Protein AF-X1MYD4-F1 (afdb_monomer)

Organism: NCBI:txid412755

Structure (mmCIF, N/CA/C/O backbone):
data_AF-X1MYD4-F1
#
_entry.id   AF-X1MYD4-F1
#
loop_
_atom_site.group_PDB
_atom_site.id
_atom_site.type_symbol
_atom_site.label_atom_id
_atom_site.label_alt_id
_atom_site.label_comp_id
_atom_site.label_asym_id
_atom_site.label_entity_id
_atom_site.label_seq_id
_atom_site.pdbx_PDB_ins_code
_atom_site.Cartn_x
_atom_site.Cartn_y
_atom_site.Cartn_z
_atom_site.occupancy
_atom_site.B_iso_or_equiv
_atom_site.auth_seq_id
_atom_site.auth_comp_id
_atom_site.auth_asym_id
_atom_site.auth_atom_id
_atom_site.pdbx_PDB_model_num
ATOM 1 N N . PRO A 1 1 ? 17.672 18.942 -37.027 1.00 48.22 1 PRO A N 1
ATOM 2 C CA . PRO A 1 1 ? 16.630 18.041 -37.572 1.00 48.22 1 PRO A CA 1
ATOM 3 C C . PRO A 1 1 ? 16.275 17.032 -36.483 1.00 48.22 1 PRO A C 1
ATOM 5 O O . PRO A 1 1 ? 17.152 16.293 -36.052 1.00 48.22 1 PRO A O 1
ATOM 8 N N . SER A 1 2 ? 15.050 17.082 -35.963 1.00 52.75 2 SER A N 1
ATOM 9 C CA . SER A 1 2 ? 14.582 16.106 -34.979 1.00 52.75 2 SER A CA 1
ATOM 10 C C . SER A 1 2 ? 14.245 14.832 -35.737 1.00 52.75 2 SER A C 1
ATOM 12 O O . SER A 1 2 ? 13.127 14.662 -36.218 1.00 52.75 2 SER A O 1
ATOM 14 N N . THR A 1 3 ? 15.258 14.004 -35.973 1.00 66.75 3 THR A N 1
ATOM 15 C CA . THR A 1 3 ? 15.060 12.686 -36.563 1.00 66.75 3 THR A CA 1
ATOM 16 C C . THR A 1 3 ? 14.213 11.900 -35.574 1.00 66.75 3 THR A C 1
ATOM 18 O O . THR A 1 3 ? 14.641 11.672 -34.445 1.00 66.75 3 THR A O 1
ATOM 21 N N . LEU A 1 4 ? 12.981 11.575 -35.965 1.00 70.69 4 LEU A N 1
ATOM 22 C CA . LEU A 1 4 ? 12.136 10.684 -35.181 1.00 70.69 4 LEU A CA 1
ATOM 23 C C . LEU A 1 4 ? 12.874 9.351 -35.041 1.00 70.69 4 LEU A C 1
ATOM 25 O O . LEU A 1 4 ? 13.448 8.863 -36.019 1.00 70.69 4 LEU A O 1
ATOM 29 N N . LEU A 1 5 ? 12.891 8.811 -33.823 1.00 76.62 5 LEU A N 1
ATOM 30 C CA . LEU A 1 5 ? 13.467 7.499 -33.556 1.00 76.62 5 LEU A CA 1
ATOM 31 C C . LEU A 1 5 ? 12.817 6.465 -34.475 1.00 76.62 5 LEU A C 1
ATOM 33 O O . LEU A 1 5 ? 11.625 6.555 -34.790 1.00 76.62 5 LEU A O 1
ATOM 37 N N . SER A 1 6 ? 13.604 5.482 -34.910 1.00 87.44 6 SER A N 1
ATOM 38 C CA . SER A 1 6 ? 13.010 4.320 -35.556 1.00 87.44 6 SER A CA 1
ATOM 39 C C . SER A 1 6 ? 12.099 3.603 -34.545 1.00 87.44 6 SER A C 1
ATOM 41 O O . SER A 1 6 ? 12.328 3.713 -33.338 1.00 87.44 6 SER A O 1
ATOM 43 N N . PRO A 1 7 ? 11.074 2.854 -34.988 1.00 85.00 7 PRO A N 1
ATOM 44 C CA . PRO A 1 7 ? 10.199 2.126 -34.069 1.00 85.00 7 PRO A CA 1
ATOM 45 C C . PRO A 1 7 ? 10.962 1.210 -33.101 1.00 85.00 7 PRO A C 1
ATOM 47 O O . PRO A 1 7 ? 10.576 1.082 -31.947 1.00 85.00 7 PRO A O 1
ATOM 50 N N . ALA A 1 8 ? 12.077 0.625 -33.550 1.00 84.88 8 ALA A N 1
ATOM 51 C CA . ALA A 1 8 ? 12.929 -0.219 -32.718 1.00 84.88 8 ALA A CA 1
ATOM 52 C C . ALA A 1 8 ? 13.686 0.582 -31.647 1.00 84.88 8 ALA A C 1
ATOM 54 O O . ALA A 1 8 ? 13.741 0.158 -30.496 1.00 84.88 8 ALA A O 1
ATOM 55 N N . ASP A 1 9 ? 14.226 1.749 -32.005 1.00 87.25 9 ASP A N 1
ATOM 56 C CA . ASP A 1 9 ? 14.943 2.603 -31.049 1.00 87.25 9 ASP A CA 1
ATOM 57 C C . ASP A 1 9 ? 13.983 3.237 -30.035 1.00 87.25 9 ASP A C 1
ATOM 59 O O . ASP A 1 9 ? 14.337 3.437 -28.877 1.00 87.25 9 ASP A O 1
ATOM 63 N N . TYR A 1 10 ? 12.750 3.528 -30.460 1.00 85.81 10 TYR A N 1
ATOM 64 C CA . TYR A 1 10 ? 11.685 3.980 -29.572 1.00 85.81 10 TYR A CA 1
ATOM 65 C C . TYR A 1 10 ? 11.292 2.896 -28.559 1.00 85.81 10 TYR A C 1
ATOM 67 O O . TYR A 1 10 ? 11.233 3.185 -27.370 1.00 85.81 10 TYR A O 1
ATOM 75 N N . GLU A 1 11 ? 11.091 1.653 -29.007 1.00 87.38 11 GLU A N 1
ATOM 76 C CA . GLU A 1 11 ? 10.802 0.502 -28.137 1.00 87.38 11 GLU A CA 1
ATOM 77 C C . GLU A 1 11 ? 11.923 0.229 -27.124 1.00 87.38 11 GLU A C 1
ATOM 79 O O . GL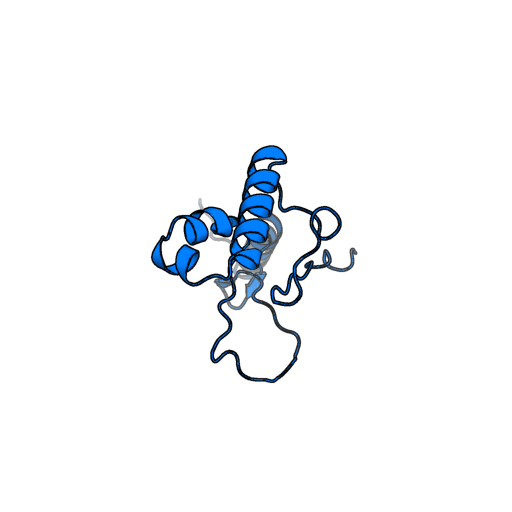U A 1 11 ? 11.655 -0.050 -25.957 1.00 87.38 11 GLU A O 1
ATOM 84 N N . ALA A 1 12 ? 13.185 0.331 -27.550 1.00 89.31 12 ALA A N 1
ATOM 85 C CA . ALA A 1 12 ? 14.332 0.159 -26.662 1.00 89.31 12 ALA A CA 1
ATOM 86 C C . ALA A 1 12 ? 14.391 1.261 -25.593 1.00 89.31 12 ALA A C 1
ATOM 88 O O . ALA A 1 12 ? 14.498 0.960 -24.406 1.00 89.31 12 ALA A O 1
ATOM 89 N N . LEU A 1 13 ? 14.241 2.525 -26.003 1.00 87.12 13 LEU A N 1
ATOM 90 C CA . LEU A 1 13 ? 14.230 3.662 -25.084 1.00 87.12 13 LEU A CA 1
ATOM 91 C C . LEU A 1 13 ? 13.043 3.604 -24.113 1.00 87.12 13 LEU A C 1
ATOM 93 O O . LEU A 1 13 ? 13.182 3.933 -22.939 1.00 87.12 13 LEU A O 1
ATOM 97 N N . ALA A 1 14 ? 11.869 3.189 -24.587 1.00 84.38 14 ALA A N 1
ATOM 98 C CA . ALA A 1 14 ? 10.682 3.080 -23.751 1.00 84.38 14 ALA A CA 1
ATOM 99 C C . ALA A 1 14 ? 10.832 1.993 -22.673 1.00 84.38 14 ALA A C 1
ATOM 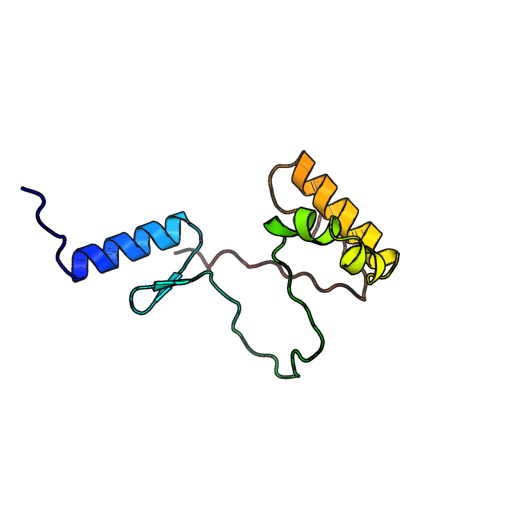101 O O . ALA A 1 14 ? 10.391 2.203 -21.544 1.00 84.38 14 ALA A O 1
ATOM 102 N N . LYS A 1 15 ? 11.513 0.881 -22.982 1.00 85.88 15 LYS A N 1
ATOM 103 C CA . LYS A 1 15 ? 11.882 -0.152 -21.999 1.00 85.88 15 LYS A CA 1
ATOM 104 C C . LYS A 1 15 ? 12.910 0.342 -20.987 1.00 85.88 15 LYS A C 1
ATOM 106 O O . LYS A 1 15 ? 12.707 0.135 -19.800 1.00 85.88 15 LYS A O 1
ATOM 111 N N . GLU A 1 16 ? 13.944 1.051 -21.434 1.00 87.88 16 GLU A N 1
ATOM 112 C CA . GLU A 1 16 ? 14.952 1.642 -20.541 1.00 87.88 16 GLU A CA 1
ATOM 113 C C . GLU A 1 16 ? 14.315 2.638 -19.554 1.00 87.88 16 GLU A C 1
ATOM 115 O O . GLU A 1 16 ? 14.581 2.606 -18.355 1.00 87.88 16 GLU A O 1
ATOM 120 N N . ILE A 1 17 ? 13.408 3.495 -20.038 1.00 79.75 17 ILE A N 1
ATOM 121 C CA . ILE A 1 17 ? 12.647 4.416 -19.180 1.00 79.75 17 ILE A CA 1
ATOM 122 C C . ILE A 1 17 ? 11.715 3.647 -18.233 1.00 79.75 17 ILE A C 1
ATOM 124 O O . ILE A 1 17 ? 11.572 4.050 -17.082 1.00 79.75 17 ILE A O 1
ATOM 128 N N . ALA A 1 18 ? 11.088 2.558 -18.690 1.00 82.25 18 ALA A N 1
ATOM 129 C CA . ALA A 1 18 ? 10.249 1.717 -17.840 1.00 82.25 18 ALA A CA 1
ATOM 130 C C . ALA A 1 18 ? 11.060 1.099 -16.689 1.00 82.25 18 ALA A C 1
ATOM 132 O O . ALA A 1 18 ? 10.646 1.214 -15.541 1.00 82.25 18 ALA A O 1
ATOM 133 N N . GLU A 1 19 ? 12.246 0.554 -16.973 1.00 77.81 19 GLU A N 1
ATOM 134 C CA . GLU A 1 19 ? 13.162 0.003 -15.965 1.00 77.81 19 GLU A CA 1
ATOM 135 C C . GLU A 1 19 ? 13.599 1.061 -14.942 1.00 77.81 19 GLU A C 1
ATOM 137 O O . GLU A 1 19 ? 13.554 0.814 -13.739 1.00 77.81 19 GLU A O 1
ATOM 142 N N . LEU A 1 20 ? 13.949 2.272 -15.393 1.00 77.69 20 LEU A N 1
ATOM 143 C CA . LEU A 1 20 ? 14.315 3.380 -14.499 1.00 77.69 20 LEU A CA 1
ATOM 144 C C . LEU A 1 20 ? 13.178 3.812 -13.560 1.00 77.69 20 LEU A C 1
ATOM 146 O O . LEU A 1 20 ? 13.443 4.394 -12.508 1.00 77.69 20 LEU A O 1
ATOM 150 N N . LEU A 1 21 ? 11.926 3.574 -13.956 1.00 74.62 21 LEU A N 1
ATOM 151 C CA . LEU A 1 21 ? 10.724 3.947 -13.209 1.00 74.62 21 LEU A CA 1
ATOM 152 C C . LEU A 1 21 ? 10.097 2.774 -12.441 1.00 74.62 21 LEU A C 1
ATOM 154 O O . LEU A 1 21 ? 9.038 2.965 -11.845 1.00 74.62 21 LEU A O 1
ATOM 158 N N . ASP A 1 22 ? 10.726 1.593 -12.446 1.00 74.12 22 ASP A N 1
ATOM 159 C CA . ASP A 1 22 ? 10.180 0.351 -11.875 1.00 74.12 22 ASP A CA 1
ATOM 160 C C . ASP A 1 22 ? 8.808 -0.031 -12.487 1.00 74.12 22 ASP A C 1
ATOM 162 O O . ASP A 1 22 ? 7.848 -0.420 -11.820 1.00 74.12 22 ASP A O 1
ATOM 166 N N . MET A 1 23 ? 8.700 0.149 -13.807 1.00 79.38 23 MET A N 1
ATOM 167 C CA . MET A 1 23 ? 7.527 -0.111 -14.644 1.00 79.38 23 MET A CA 1
ATOM 168 C C . MET A 1 23 ? 7.858 -1.104 -15.769 1.00 79.38 23 MET A C 1
ATOM 170 O O . MET A 1 23 ? 9.013 -1.429 -16.031 1.00 79.38 23 MET A O 1
ATOM 174 N N . VAL A 1 24 ? 6.835 -1.573 -16.488 1.00 79.12 24 VAL A N 1
ATOM 175 C CA . VAL A 1 24 ? 6.976 -2.462 -17.649 1.00 79.12 24 VAL A CA 1
ATOM 176 C C . VAL A 1 24 ? 6.415 -1.787 -18.897 1.00 79.12 24 VAL A C 1
ATOM 178 O O . VAL A 1 24 ? 5.308 -1.254 -18.885 1.00 79.12 24 VAL A O 1
ATOM 181 N N . TRP A 1 25 ? 7.158 -1.844 -20.001 1.00 82.31 25 TRP A N 1
ATOM 182 C CA . TRP A 1 25 ? 6.679 -1.424 -21.319 1.00 82.31 25 TRP A CA 1
ATOM 183 C C . TRP A 1 25 ? 6.042 -2.603 -22.066 1.00 82.31 25 TRP A C 1
ATOM 185 O O . TRP A 1 25 ? 6.728 -3.578 -22.385 1.00 82.31 25 TRP A O 1
ATOM 195 N N . VAL A 1 26 ? 4.737 -2.528 -22.349 1.00 80.88 26 VAL A N 1
ATOM 196 C CA . VAL A 1 26 ? 3.979 -3.580 -23.052 1.00 80.88 26 VAL A CA 1
ATOM 197 C C . VAL A 1 26 ? 3.049 -2.947 -24.085 1.00 80.88 26 VAL A C 1
ATOM 199 O O . VAL A 1 26 ? 2.252 -2.079 -23.745 1.00 80.88 26 VAL A O 1
ATOM 202 N N . ASP A 1 27 ? 3.128 -3.406 -25.337 1.00 82.31 27 ASP A N 1
ATOM 203 C CA . ASP A 1 27 ? 2.245 -3.001 -26.445 1.00 82.31 27 ASP A CA 1
ATOM 204 C C . ASP A 1 27 ? 2.122 -1.477 -26.662 1.00 82.31 27 ASP A C 1
ATOM 206 O O . ASP A 1 27 ? 1.056 -0.973 -27.013 1.00 82.31 27 ASP A O 1
ATOM 210 N N . GLY A 1 28 ? 3.210 -0.723 -26.472 1.00 79.19 28 GLY A N 1
ATOM 211 C CA . GLY A 1 28 ? 3.205 0.733 -26.653 1.00 79.19 28 GLY A CA 1
ATOM 212 C C . GLY A 1 28 ? 2.751 1.536 -25.427 1.00 79.19 28 GLY A C 1
ATOM 213 O O . GLY A 1 28 ? 2.577 2.751 -25.530 1.00 79.19 28 GLY A O 1
ATOM 214 N N . GLU A 1 29 ? 2.547 0.883 -24.281 1.00 72.94 29 GLU A N 1
ATOM 215 C CA . GLU A 1 29 ? 2.100 1.508 -23.036 1.00 72.94 29 GLU A CA 1
ATOM 216 C C . GLU A 1 29 ? 3.060 1.213 -21.874 1.00 72.94 29 GLU A C 1
ATOM 218 O O . GLU A 1 29 ? 3.504 0.079 -21.674 1.00 72.94 29 GLU A O 1
ATOM 223 N N . LEU A 1 30 ? 3.330 2.237 -21.055 1.00 71.44 30 LEU A N 1
ATOM 224 C CA . LEU A 1 30 ? 3.950 2.080 -19.737 1.00 71.44 30 LEU A CA 1
ATOM 225 C C . LEU A 1 30 ? 2.897 1.550 -18.760 1.00 71.44 30 LEU A C 1
ATOM 227 O O . LEU A 1 30 ? 1.892 2.212 -18.502 1.00 71.44 30 LEU A O 1
ATOM 231 N N . ARG A 1 31 ? 3.138 0.373 -18.189 1.00 65.31 31 ARG A N 1
ATOM 232 C CA . ARG A 1 31 ? 2.282 -0.258 -17.183 1.00 65.31 31 ARG A CA 1
ATOM 233 C C . ARG A 1 31 ? 3.063 -0.396 -15.889 1.00 65.31 31 ARG A C 1
ATOM 235 O O . ARG A 1 31 ? 4.214 -0.819 -15.904 1.00 65.31 31 ARG A O 1
ATOM 242 N N . TYR A 1 32 ? 2.439 -0.075 -14.761 1.00 61.31 32 TYR A N 1
ATOM 243 C CA . TYR A 1 32 ? 2.969 -0.567 -13.492 1.00 61.31 32 TYR A CA 1
ATOM 244 C C . TYR A 1 32 ? 2.951 -2.102 -13.533 1.00 61.31 32 TYR A C 1
ATOM 246 O O . TYR A 1 32 ? 2.008 -2.659 -14.111 1.00 61.31 32 TYR A O 1
ATOM 254 N N . PRO A 1 33 ? 3.947 -2.796 -12.958 1.00 56.00 33 PRO A N 1
ATOM 255 C CA . PRO A 1 33 ? 3.920 -4.244 -12.851 1.00 56.00 33 PRO A CA 1
ATOM 256 C C . PRO A 1 33 ? 2.802 -4.614 -11.867 1.00 56.00 33 PRO A C 1
ATOM 258 O O . PRO A 1 33 ? 3.006 -4.746 -10.664 1.00 56.00 33 PRO A O 1
ATOM 261 N N . ALA A 1 34 ? 1.572 -4.706 -12.368 1.00 45.16 34 ALA A N 1
ATOM 262 C CA . ALA A 1 34 ? 0.461 -5.267 -11.627 1.00 45.16 34 ALA A CA 1
ATOM 263 C C . ALA A 1 34 ? 0.667 -6.784 -11.568 1.00 45.16 34 ALA A C 1
ATOM 265 O O . ALA A 1 34 ? 0.846 -7.451 -12.590 1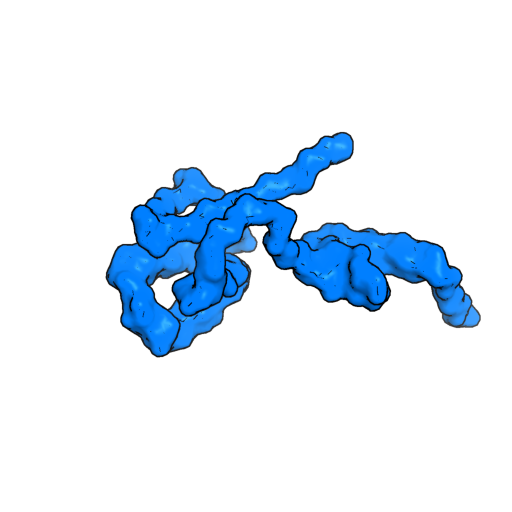.00 45.16 34 ALA A O 1
ATOM 266 N N . SER A 1 35 ? 0.695 -7.277 -10.337 1.00 40.16 35 SER A N 1
ATOM 267 C CA . SER A 1 35 ? 0.806 -8.664 -9.905 1.00 40.16 35 SER A CA 1
ATOM 268 C C . SER A 1 35 ? 0.130 -9.684 -10.830 1.00 40.16 35 SER A C 1
ATOM 270 O O . SER A 1 35 ? -1.051 -9.598 -11.152 1.00 40.16 35 SER A O 1
ATOM 272 N N . SER A 1 36 ? 0.868 -10.732 -11.198 1.00 37.62 36 SER A N 1
ATOM 273 C CA . SER A 1 36 ? 0.267 -11.969 -11.695 1.00 37.62 36 SER A CA 1
ATOM 274 C C . SER A 1 36 ? 1.194 -13.158 -11.456 1.00 37.62 36 SER A C 1
ATOM 276 O O . SER A 1 36 ? 2.074 -13.444 -12.272 1.00 37.62 36 SER A O 1
ATOM 278 N N . ARG A 1 37 ? 0.915 -13.916 -10.388 1.00 35.22 37 ARG A N 1
ATOM 279 C CA . ARG A 1 37 ? 0.957 -15.382 -10.452 1.00 35.22 37 ARG A CA 1
ATOM 280 C C . ARG A 1 37 ? 0.003 -16.016 -9.428 1.00 35.22 37 ARG A C 1
ATOM 282 O O . ARG A 1 37 ? 0.312 -16.086 -8.248 1.00 35.22 37 ARG A O 1
ATOM 289 N N . ASP A 1 38 ? -1.153 -16.431 -9.946 1.00 36.06 38 ASP A N 1
ATOM 290 C CA . ASP A 1 38 ? -2.074 -17.483 -9.489 1.00 36.06 38 ASP A CA 1
ATOM 291 C C . ASP A 1 38 ? -2.209 -17.774 -7.982 1.00 36.06 38 ASP A C 1
ATOM 293 O O . ASP A 1 38 ? -1.458 -18.590 -7.456 1.00 36.06 38 ASP A O 1
ATOM 297 N N . ILE A 1 39 ? -3.300 -17.293 -7.365 1.00 32.88 39 ILE A N 1
ATOM 298 C CA . ILE A 1 39 ? -4.243 -18.156 -6.624 1.00 32.88 39 ILE A CA 1
ATOM 299 C C . ILE A 1 39 ? -5.666 -17.655 -6.910 1.00 32.88 39 ILE A C 1
ATOM 301 O O . ILE A 1 39 ? -6.056 -16.557 -6.525 1.00 32.88 39 ILE A O 1
ATOM 305 N N . ASP A 1 40 ? -6.444 -18.484 -7.598 1.00 37.03 40 ASP A N 1
ATOM 306 C CA . ASP A 1 40 ? -7.891 -18.343 -7.713 1.00 37.03 40 ASP A CA 1
ATOM 307 C C . ASP A 1 40 ? -8.533 -18.453 -6.321 1.00 37.03 40 ASP A C 1
ATOM 309 O O . ASP A 1 40 ? -8.497 -19.529 -5.734 1.00 37.03 40 ASP A O 1
ATOM 313 N N . THR A 1 41 ? -9.095 -17.354 -5.805 1.00 35.62 41 THR A N 1
ATOM 314 C CA . THR A 1 41 ? -10.427 -17.329 -5.167 1.00 35.62 41 THR A CA 1
ATOM 315 C C . THR A 1 41 ? -10.920 -15.881 -5.024 1.00 35.62 41 THR A C 1
ATOM 317 O O . THR A 1 41 ? -10.831 -15.280 -3.962 1.00 35.62 41 THR A O 1
ATOM 320 N N . SER A 1 42 ? -11.467 -15.326 -6.107 1.00 40.94 42 SER A N 1
ATOM 321 C CA . SER A 1 42 ? -12.375 -14.161 -6.139 1.00 40.94 42 SER A CA 1
ATOM 322 C C . SER A 1 42 ? -12.026 -12.916 -5.284 1.00 40.94 42 SER A C 1
ATOM 324 O O . SER A 1 42 ? -12.442 -12.814 -4.131 1.00 40.94 42 SER A O 1
ATOM 326 N N . ASP A 1 43 ? -11.466 -11.878 -5.917 1.00 47.69 43 ASP A N 1
ATOM 327 C CA . ASP A 1 43 ? -11.266 -10.507 -5.388 1.00 47.69 43 ASP A CA 1
ATOM 328 C C . ASP A 1 43 ? -12.567 -9.714 -5.120 1.00 47.69 43 ASP A C 1
ATOM 330 O O . ASP A 1 43 ? -12.619 -8.493 -5.240 1.00 47.69 43 ASP A O 1
ATOM 334 N N . LYS A 1 44 ? -13.676 -10.362 -4.754 1.00 46.59 44 LYS A N 1
ATOM 335 C CA . LYS A 1 44 ? -14.941 -9.650 -4.483 1.00 46.59 44 LYS A CA 1
ATOM 336 C C . LYS A 1 44 ? -14.984 -8.938 -3.121 1.00 46.59 44 LYS A C 1
ATOM 338 O O . LYS A 1 44 ? -16.066 -8.566 -2.676 1.00 46.59 44 LYS A O 1
ATOM 343 N N . GLY A 1 45 ? -13.840 -8.728 -2.473 1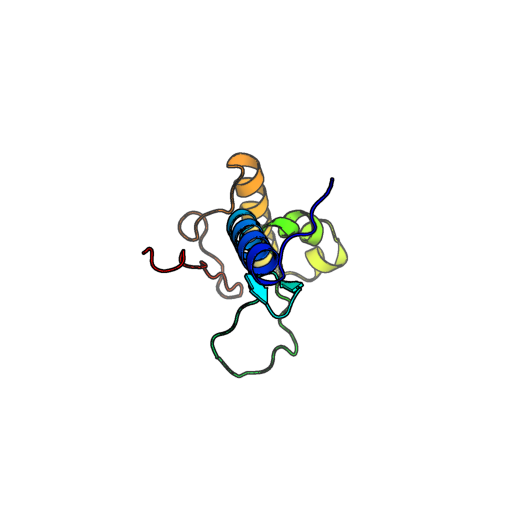.00 51.78 45 GLY A N 1
ATOM 344 C CA . GLY A 1 45 ? -13.772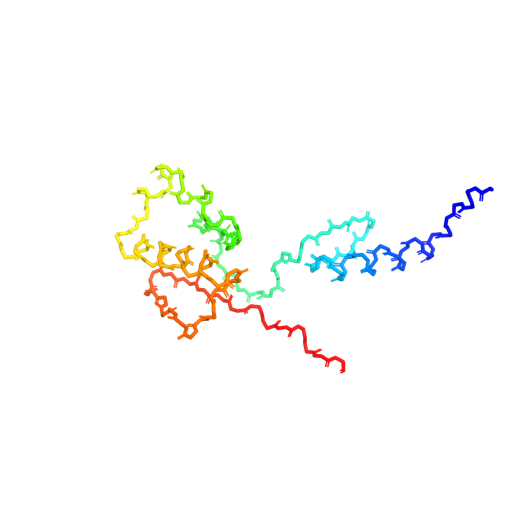 -8.044 -1.180 1.00 51.78 45 GLY A CA 1
ATOM 345 C C . GLY A 1 45 ? -12.366 -7.747 -0.662 1.00 51.78 45 GLY A C 1
ATOM 346 O O . GLY A 1 45 ? -12.222 -7.569 0.542 1.00 51.78 45 GLY A O 1
ATOM 347 N N . ILE A 1 46 ? -11.347 -7.737 -1.528 1.00 56.66 46 ILE A N 1
ATOM 348 C CA . ILE A 1 46 ? -9.973 -7.390 -1.148 1.00 56.66 46 ILE A CA 1
ATOM 349 C C . ILE A 1 46 ? -9.577 -6.138 -1.928 1.00 56.66 46 ILE A C 1
ATOM 351 O O . ILE A 1 46 ? -9.437 -6.187 -3.149 1.00 56.66 46 ILE A O 1
ATOM 355 N N . ASP A 1 47 ? -9.405 -5.029 -1.212 1.00 63.00 47 ASP A N 1
ATOM 356 C CA . ASP A 1 47 ? -8.891 -3.783 -1.772 1.00 63.00 47 ASP A CA 1
ATOM 357 C C . ASP A 1 47 ? -7.370 -3.742 -1.597 1.00 63.00 47 ASP A C 1
ATOM 359 O O . ASP A 1 47 ? -6.848 -3.652 -0.484 1.00 63.00 47 ASP A O 1
ATOM 363 N N . TRP A 1 48 ? -6.651 -3.826 -2.715 1.00 66.19 48 TRP A N 1
ATOM 364 C CA . TRP A 1 48 ? -5.195 -3.738 -2.740 1.00 66.19 48 TRP A CA 1
ATOM 365 C C . TRP A 1 48 ? -4.755 -2.278 -2.791 1.00 66.19 48 TRP A C 1
ATOM 367 O O . TRP A 1 48 ? -5.155 -1.536 -3.689 1.00 66.19 48 TRP A O 1
ATOM 377 N N . LEU A 1 49 ? -3.902 -1.873 -1.847 1.00 67.19 49 LEU A N 1
ATOM 378 C CA . LEU A 1 49 ? -3.423 -0.497 -1.735 1.00 67.19 49 LEU A CA 1
ATOM 379 C C . LEU A 1 49 ? -1.911 -0.415 -1.962 1.00 67.19 49 LEU A C 1
ATOM 381 O O . LEU A 1 49 ? -1.156 -1.125 -1.292 1.00 67.19 49 LEU A O 1
ATOM 385 N N . PRO A 1 50 ? -1.435 0.471 -2.854 1.00 71.25 50 PRO A N 1
ATOM 386 C CA . PRO A 1 50 ? -0.010 0.718 -2.987 1.00 71.25 50 PRO A CA 1
ATOM 387 C C . PRO A 1 50 ? 0.541 1.336 -1.698 1.00 71.25 50 PRO A C 1
ATOM 389 O O . PRO A 1 50 ? 0.045 2.358 -1.224 1.00 71.25 50 PRO A O 1
ATOM 392 N N . VAL A 1 51 ? 1.615 0.762 -1.147 1.00 72.00 51 VAL A N 1
ATOM 393 C CA . VAL A 1 51 ? 2.191 1.224 0.131 1.00 72.00 51 VAL A CA 1
ATOM 394 C C . VAL A 1 51 ? 2.657 2.687 0.074 1.00 72.00 51 VAL A C 1
ATOM 396 O O . VAL A 1 51 ? 2.503 3.428 1.040 1.00 72.00 51 VAL A O 1
ATOM 399 N N . HIS A 1 52 ? 3.128 3.152 -1.089 1.00 69.69 52 HIS A N 1
ATOM 400 C CA . HIS A 1 52 ? 3.527 4.546 -1.301 1.00 69.69 52 HIS A CA 1
ATOM 401 C C . HIS A 1 52 ? 2.340 5.529 -1.287 1.00 69.69 52 HIS A C 1
ATOM 403 O O . HIS A 1 52 ? 2.535 6.731 -1.107 1.00 69.69 52 HIS A O 1
ATOM 409 N N . GLU A 1 53 ? 1.109 5.036 -1.446 1.00 74.62 53 GLU A N 1
ATOM 410 C CA . GLU A 1 53 ? -0.124 5.822 -1.334 1.00 74.62 53 GLU A CA 1
ATOM 411 C C . GLU A 1 53 ? -0.842 5.616 0.003 1.00 74.62 53 GLU A C 1
ATOM 413 O O . GLU A 1 53 ? -1.830 6.300 0.274 1.00 74.62 53 GLU A O 1
ATOM 418 N N . LEU A 1 54 ? -0.334 4.735 0.873 1.00 78.06 54 LEU A N 1
ATOM 419 C CA . LEU A 1 54 ? -0.970 4.364 2.138 1.00 78.06 54 LEU A CA 1
ATOM 420 C C . LEU A 1 54 ? -1.334 5.586 2.990 1.00 78.06 54 LEU A C 1
ATOM 422 O O . LEU A 1 54 ? -2.442 5.665 3.508 1.00 78.06 54 LEU A O 1
ATOM 426 N N . GLY A 1 55 ? -0.450 6.586 3.069 1.00 77.69 55 GLY A N 1
ATOM 427 C CA . GLY A 1 55 ? -0.727 7.821 3.809 1.00 77.69 55 GLY A CA 1
ATOM 428 C C . GLY A 1 55 ? -1.934 8.608 3.279 1.00 77.69 55 GLY A C 1
ATOM 429 O O . GLY A 1 55 ? -2.640 9.232 4.065 1.00 77.69 55 GLY A O 1
ATOM 430 N N . LYS A 1 56 ? -2.213 8.557 1.969 1.00 83.25 56 LYS A N 1
ATOM 431 C CA . LYS A 1 56 ? -3.411 9.181 1.380 1.00 83.25 56 LYS A CA 1
ATOM 432 C C . LYS A 1 56 ? -4.669 8.388 1.727 1.00 83.25 56 LYS A C 1
ATOM 434 O O . LYS A 1 56 ? -5.688 8.992 2.032 1.00 83.25 56 LYS A O 1
ATOM 439 N N . HIS A 1 57 ? -4.587 7.057 1.701 1.00 79.81 57 HIS A N 1
ATOM 440 C CA . HIS A 1 57 ? -5.715 6.187 2.035 1.00 79.81 57 HIS A CA 1
ATOM 441 C C . HIS A 1 57 ? -6.082 6.261 3.519 1.00 79.81 57 HIS A C 1
ATOM 443 O O . HIS A 1 57 ? -7.257 6.371 3.841 1.00 79.81 57 HIS A O 1
ATOM 449 N N . LEU A 1 58 ? -5.102 6.284 4.428 1.00 82.25 58 LEU A N 1
ATOM 450 C CA . LEU A 1 58 ? -5.368 6.454 5.863 1.00 82.25 58 LEU A CA 1
ATOM 451 C C . LEU A 1 58 ? -5.894 7.854 6.218 1.00 82.25 58 LEU A C 1
ATOM 453 O O . LEU A 1 58 ? -6.518 8.013 7.260 1.00 82.25 58 LEU A O 1
ATOM 457 N N . ALA A 1 59 ? -5.664 8.860 5.368 1.00 86.50 59 ALA A N 1
ATOM 458 C CA . ALA A 1 59 ? -6.258 10.186 5.530 1.00 86.50 59 ALA A CA 1
ATOM 459 C C . ALA A 1 59 ? -7.744 10.242 5.117 1.00 86.50 59 ALA A C 1
ATOM 461 O O . ALA A 1 59 ? -8.410 11.240 5.392 1.00 86.50 59 ALA A O 1
ATOM 462 N N . ASP A 1 60 ? -8.270 9.204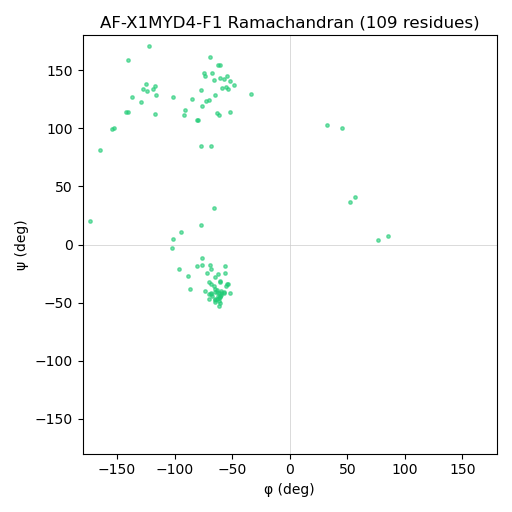 4.457 1.00 88.12 60 ASP A N 1
ATOM 463 C CA . ASP A 1 60 ? -9.707 9.042 4.240 1.00 88.12 60 ASP A CA 1
ATOM 464 C C . ASP A 1 60 ? -10.350 8.467 5.512 1.00 88.12 60 ASP A C 1
ATOM 466 O O . ASP A 1 60 ? -10.205 7.283 5.822 1.00 88.12 60 ASP A O 1
ATOM 470 N N . ASP A 1 61 ? -11.093 9.309 6.237 1.00 82.06 61 ASP A N 1
ATOM 471 C CA . ASP A 1 61 ? -11.792 8.934 7.474 1.00 82.06 61 ASP A CA 1
ATOM 472 C C . ASP A 1 61 ? -12.717 7.718 7.292 1.00 82.06 61 ASP A C 1
ATOM 474 O O . ASP A 1 61 ? -12.870 6.905 8.205 1.00 82.06 61 ASP A O 1
ATOM 478 N N . THR A 1 62 ? -13.340 7.563 6.121 1.00 84.06 62 THR A N 1
ATOM 479 C CA . THR A 1 62 ? -14.266 6.453 5.853 1.00 84.06 62 THR A CA 1
ATOM 480 C C . THR A 1 62 ? -13.500 5.141 5.755 1.00 84.06 62 THR A C 1
ATOM 482 O O . THR A 1 62 ? -13.886 4.152 6.383 1.00 84.06 62 THR A O 1
ATOM 485 N N . PHE A 1 63 ? -12.394 5.139 5.007 1.00 81.69 63 PHE A N 1
ATOM 486 C CA . PHE A 1 63 ? -11.515 3.979 4.903 1.00 81.69 63 PHE A CA 1
ATOM 487 C C . PHE A 1 63 ? -10.865 3.665 6.252 1.00 81.69 63 PHE A C 1
ATOM 489 O O . PHE A 1 63 ? -10.973 2.538 6.735 1.00 81.69 63 PHE A O 1
ATOM 496 N N . TYR A 1 64 ? -10.280 4.664 6.913 1.00 82.81 64 TYR A N 1
ATOM 497 C CA . TYR A 1 64 ? -9.608 4.495 8.199 1.00 82.81 64 TYR A CA 1
ATOM 498 C C . TYR A 1 64 ? -10.539 3.897 9.261 1.00 82.81 64 TYR A C 1
ATOM 500 O O . TYR A 1 64 ? -10.159 2.980 9.990 1.00 82.81 64 TYR A O 1
ATOM 508 N N . HIS A 1 65 ? -11.796 4.345 9.327 1.00 84.19 65 HIS A N 1
ATOM 509 C CA . HIS A 1 65 ? -12.775 3.794 10.265 1.00 84.19 65 HIS A CA 1
ATOM 510 C C . HIS A 1 65 ? -13.354 2.432 9.860 1.00 84.19 65 HIS A C 1
ATOM 512 O O . HIS A 1 65 ? -13.883 1.740 10.733 1.00 84.19 65 HIS A O 1
ATOM 518 N N . SER A 1 66 ? -13.235 2.027 8.592 1.00 84.62 66 SER A N 1
ATOM 519 C CA . SER A 1 66 ? -13.613 0.678 8.146 1.00 84.62 66 SER A CA 1
ATOM 520 C C . SER A 1 66 ? -12.643 -0.405 8.632 1.00 84.62 66 SER A C 1
ATOM 522 O O . SER A 1 66 ? -13.041 -1.556 8.808 1.00 84.62 66 SER A O 1
ATOM 524 N N . LEU A 1 67 ? -11.394 -0.026 8.917 1.00 83.75 67 LEU A N 1
ATOM 525 C CA . LEU A 1 67 ? -10.347 -0.920 9.397 1.00 83.75 67 LEU A CA 1
ATOM 526 C C . LEU A 1 67 ? -10.550 -1.321 10.867 1.00 83.75 67 LEU A C 1
ATOM 528 O O . LEU A 1 67 ? -10.982 -0.527 11.722 1.00 83.75 67 LEU A O 1
ATOM 532 N N . SER A 1 68 ? -10.138 -2.547 11.195 1.00 84.38 68 SER A N 1
ATOM 533 C CA . SER A 1 68 ? -10.043 -3.014 12.577 1.00 84.38 68 SER A CA 1
ATOM 534 C C . SER A 1 68 ? -9.047 -2.146 13.373 1.00 84.38 68 SER A C 1
ATOM 536 O O . SER A 1 68 ? -8.152 -1.524 12.792 1.00 84.38 68 SER A O 1
ATOM 538 N N . PRO A 1 69 ? -9.172 -2.052 14.710 1.00 85.38 69 PRO A N 1
ATOM 539 C CA . PRO A 1 69 ? -8.191 -1.331 15.521 1.00 85.38 69 PRO A CA 1
ATOM 540 C C . PRO A 1 69 ? -6.755 -1.841 15.324 1.00 85.38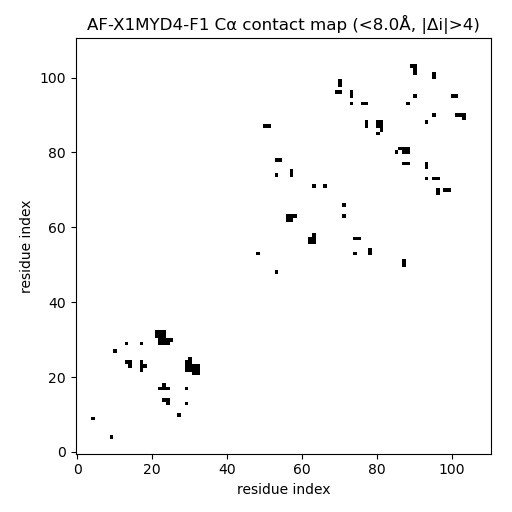 69 PRO A C 1
ATOM 542 O O . PRO A 1 69 ? -5.824 -1.041 15.313 1.00 85.38 69 PRO A O 1
ATOM 545 N N . THR A 1 70 ? -6.587 -3.153 15.125 1.00 83.88 70 THR A N 1
ATOM 546 C CA . THR A 1 70 ? -5.288 -3.791 14.874 1.00 83.88 70 THR A CA 1
ATOM 547 C C . THR A 1 70 ? -4.722 -3.393 13.511 1.00 83.88 70 THR A C 1
ATOM 549 O O . THR A 1 70 ? -3.549 -3.045 13.412 1.00 83.88 70 THR A O 1
ATOM 552 N N . GLN A 1 71 ? -5.566 -3.367 12.476 1.00 82.94 71 GLN A N 1
ATOM 553 C CA . GLN A 1 71 ? -5.186 -2.921 11.134 1.00 82.94 71 GLN A CA 1
ATOM 554 C C . GLN A 1 71 ? -4.756 -1.451 11.124 1.00 82.94 71 GLN A C 1
ATOM 556 O O . GLN A 1 71 ? -3.736 -1.118 10.529 1.00 82.94 71 GLN A O 1
ATOM 561 N N . ARG A 1 72 ? -5.493 -0.569 11.813 1.00 88.00 72 ARG A N 1
ATOM 562 C CA . ARG A 1 72 ? -5.126 0.854 11.924 1.00 88.00 72 ARG A CA 1
ATOM 563 C C . ARG A 1 72 ? -3.769 1.047 12.584 1.00 88.00 72 ARG A C 1
ATOM 565 O O . ARG A 1 72 ? -2.917 1.715 12.014 1.00 88.00 72 ARG A O 1
ATOM 572 N N . ASP A 1 73 ? -3.557 0.423 13.742 1.00 87.38 73 ASP A N 1
ATOM 573 C CA . ASP A 1 73 ? -2.288 0.521 14.472 1.00 87.38 73 ASP A CA 1
ATOM 574 C C . ASP A 1 73 ? -1.105 0.003 13.638 1.00 87.38 73 ASP A C 1
ATOM 576 O O . ASP A 1 73 ? -0.040 0.623 13.618 1.00 87.38 73 ASP A O 1
ATOM 580 N N . PHE A 1 74 ? -1.295 -1.093 12.898 1.00 87.06 74 PHE A N 1
ATOM 581 C CA . PHE A 1 74 ? -0.287 -1.604 11.973 1.00 87.06 74 PHE A CA 1
ATOM 582 C C . PHE A 1 74 ? 0.039 -0.593 10.860 1.00 87.06 74 PHE A C 1
ATOM 584 O O . PHE A 1 74 ? 1.202 -0.222 10.686 1.00 87.06 74 PHE A O 1
ATOM 591 N N . TRP A 1 75 ? -0.968 -0.093 10.138 1.00 86.44 75 TRP A N 1
ATOM 592 C CA . TRP A 1 75 ? -0.745 0.820 9.014 1.00 86.44 75 TRP A CA 1
ATOM 593 C C . TRP A 1 75 ? -0.220 2.199 9.439 1.00 86.44 75 TRP A C 1
ATOM 595 O O . TRP A 1 75 ? 0.630 2.762 8.745 1.00 86.44 75 TRP A O 1
ATOM 605 N N . ASP A 1 76 ? -0.625 2.708 10.604 1.00 87.38 76 ASP A N 1
ATOM 606 C CA . ASP A 1 76 ? -0.087 3.948 11.176 1.00 87.38 76 ASP A CA 1
ATOM 607 C C . ASP A 1 76 ? 1.413 3.815 11.490 1.00 87.38 76 ASP A C 1
ATOM 609 O O . ASP A 1 76 ? 2.201 4.722 11.202 1.00 87.38 76 ASP A O 1
ATOM 613 N N . LYS A 1 77 ? 1.845 2.661 12.019 1.00 86.06 77 LYS A N 1
ATOM 614 C CA . LYS A 1 77 ? 3.271 2.366 12.245 1.00 86.06 77 LYS A CA 1
ATOM 615 C C . LYS A 1 77 ? 4.050 2.279 10.937 1.00 86.06 77 LYS A C 1
ATOM 617 O O . LYS A 1 77 ? 5.161 2.805 10.867 1.00 86.06 77 LYS A O 1
ATOM 622 N N . VAL A 1 78 ? 3.472 1.667 9.903 1.00 83.38 78 VAL A N 1
ATOM 623 C CA . VAL A 1 78 ? 4.076 1.585 8.564 1.00 83.38 78 VAL A CA 1
ATOM 624 C C . VAL A 1 78 ? 4.272 2.984 7.972 1.00 83.38 78 VAL A C 1
ATOM 626 O O . VAL A 1 78 ? 5.381 3.313 7.555 1.00 83.38 78 VAL A O 1
ATOM 629 N N . VAL A 1 79 ? 3.252 3.852 8.009 1.00 83.12 79 VAL A N 1
ATOM 630 C CA . VAL A 1 79 ? 3.370 5.249 7.541 1.00 83.12 79 VAL A CA 1
ATOM 631 C C . VAL A 1 79 ? 4.400 6.033 8.351 1.00 83.12 79 VAL A C 1
ATOM 633 O O . VAL A 1 79 ? 5.209 6.765 7.776 1.00 83.12 79 VAL A O 1
ATOM 636 N N . PHE A 1 80 ? 4.423 5.858 9.672 1.00 85.12 80 PHE A N 1
ATOM 637 C CA . PHE A 1 80 ? 5.420 6.493 10.527 1.00 85.12 80 PHE A CA 1
ATOM 638 C C . PHE A 1 80 ? 6.852 6.062 10.174 1.00 85.12 80 PHE A C 1
ATOM 640 O O . PHE A 1 80 ? 7.739 6.914 10.077 1.00 85.12 80 PHE A O 1
ATOM 647 N N . LEU A 1 81 ? 7.088 4.762 9.955 1.00 80.88 81 LEU A N 1
ATOM 648 C CA . LEU A 1 81 ? 8.400 4.264 9.545 1.00 80.88 81 LEU A CA 1
ATOM 649 C C . LEU A 1 81 ? 8.802 4.809 8.179 1.00 80.88 81 LEU A C 1
ATOM 651 O O . LEU A 1 81 ? 9.896 5.355 8.082 1.00 80.88 81 LEU A O 1
ATOM 655 N N . MET A 1 82 ? 7.914 4.770 7.181 1.00 79.69 82 MET A N 1
ATOM 656 C CA . MET A 1 82 ? 8.189 5.342 5.856 1.00 79.69 82 MET A CA 1
ATOM 657 C C . MET A 1 82 ? 8.554 6.826 5.932 1.00 79.69 82 MET A C 1
ATOM 659 O O . MET A 1 82 ? 9.492 7.269 5.274 1.00 79.69 82 MET A O 1
ATOM 663 N N . GLY A 1 83 ? 7.862 7.599 6.776 1.00 79.06 83 GLY A N 1
ATOM 664 C CA . GLY A 1 83 ? 8.185 9.010 6.999 1.00 79.06 83 GLY A CA 1
ATOM 665 C C . GLY A 1 83 ? 9.555 9.229 7.652 1.00 79.06 83 GLY A C 1
ATOM 666 O O . GLY A 1 83 ? 10.187 10.260 7.428 1.00 79.06 83 GLY A O 1
ATOM 667 N N . LYS A 1 84 ? 10.034 8.265 8.447 1.00 82.00 84 LYS A N 1
ATOM 668 C CA . LYS A 1 84 ? 11.330 8.326 9.135 1.00 82.00 84 LYS A CA 1
ATOM 669 C C . LYS A 1 84 ? 12.491 7.819 8.272 1.00 82.00 84 LYS A C 1
ATOM 671 O O . LYS A 1 84 ? 13.587 8.367 8.373 1.00 82.00 84 LYS A O 1
ATOM 676 N N . THR A 1 85 ? 12.281 6.768 7.483 1.00 76.19 85 THR A N 1
ATOM 677 C CA . THR A 1 85 ? 13.322 6.088 6.691 1.00 76.19 85 THR A CA 1
ATOM 678 C C . THR A 1 85 ? 13.379 6.565 5.241 1.00 76.19 85 THR A C 1
ATOM 680 O O . THR A 1 85 ? 14.415 6.407 4.602 1.00 76.19 85 THR A O 1
ATOM 683 N N . GLY A 1 86 ? 12.298 7.156 4.721 1.00 73.06 86 GLY A N 1
ATOM 684 C CA . GLY A 1 86 ? 12.174 7.556 3.316 1.00 73.06 86 GLY A CA 1
ATOM 685 C C . GLY A 1 86 ? 11.899 6.395 2.354 1.00 73.06 86 GLY A C 1
ATOM 686 O O . GLY A 1 86 ? 11.839 6.619 1.147 1.00 73.06 86 GLY A O 1
ATOM 687 N N . HIS A 1 87 ? 11.720 5.176 2.871 1.00 68.44 87 HIS A N 1
ATOM 688 C CA . HIS A 1 87 ? 11.503 3.953 2.098 1.00 68.44 87 HIS A CA 1
ATOM 689 C C . HIS A 1 87 ? 10.457 3.061 2.778 1.00 68.44 87 HIS A C 1
ATOM 691 O O . HIS A 1 87 ? 10.223 3.182 3.982 1.00 68.44 87 HIS A O 1
ATOM 697 N N . SER A 1 88 ? 9.838 2.161 2.012 1.00 65.44 88 SER A N 1
ATOM 698 C CA . SER A 1 88 ? 8.938 1.134 2.546 1.00 65.44 88 SER A CA 1
ATOM 699 C C . SER A 1 88 ? 9.649 0.302 3.622 1.00 65.44 88 SER A C 1
ATOM 701 O O . SER A 1 88 ? 10.809 -0.055 3.412 1.00 65.44 88 SER A O 1
ATOM 703 N N . PRO A 1 89 ? 9.006 0.009 4.768 1.00 66.38 89 PRO A N 1
ATOM 704 C CA . PRO A 1 89 ? 9.602 -0.848 5.782 1.00 66.38 89 PRO A CA 1
ATOM 705 C C . PRO A 1 89 ? 9.760 -2.268 5.244 1.00 66.38 89 PRO A C 1
ATOM 707 O O . PRO A 1 89 ? 8.875 -2.774 4.546 1.00 66.38 89 PRO A O 1
ATOM 710 N N . ASP A 1 90 ? 10.865 -2.915 5.603 1.00 64.62 90 ASP A N 1
ATOM 711 C CA . ASP A 1 90 ? 11.011 -4.341 5.361 1.00 64.62 90 ASP A CA 1
ATOM 712 C C . ASP A 1 90 ? 10.019 -5.102 6.254 1.00 64.62 90 ASP A C 1
ATOM 714 O O . ASP A 1 90 ? 9.736 -4.704 7.388 1.00 64.62 90 ASP A O 1
ATOM 718 N N . LEU A 1 91 ? 9.514 -6.242 5.772 1.00 57.00 91 LEU A N 1
ATOM 719 C CA . LEU A 1 91 ? 8.589 -7.111 6.523 1.00 57.00 91 LEU A CA 1
ATOM 720 C C . LEU A 1 91 ? 9.140 -7.559 7.887 1.00 57.00 91 LEU A C 1
ATOM 722 O O . LEU A 1 91 ? 8.390 -8.007 8.748 1.00 57.00 91 LEU A O 1
ATOM 726 N N . VAL A 1 92 ? 10.456 -7.459 8.077 1.00 59.38 92 VAL A N 1
ATOM 727 C CA . VAL A 1 92 ? 11.152 -7.832 9.311 1.00 59.38 92 VAL A CA 1
ATOM 728 C C . VAL A 1 92 ? 11.061 -6.747 10.393 1.00 59.38 92 VAL A C 1
ATOM 730 O O . VAL A 1 92 ? 11.273 -7.050 11.565 1.00 59.38 92 VAL A O 1
ATOM 733 N N . ASP A 1 93 ? 10.732 -5.505 10.022 1.00 64.81 93 ASP A N 1
ATOM 734 C CA . ASP A 1 93 ? 10.692 -4.361 10.942 1.00 64.81 93 ASP A CA 1
ATOM 735 C C . ASP A 1 93 ? 9.329 -4.196 11.634 1.00 64.81 93 ASP A C 1
ATOM 737 O O . ASP A 1 93 ? 9.258 -3.658 12.744 1.00 64.81 93 ASP A O 1
ATOM 741 N N . ILE A 1 94 ? 8.242 -4.660 11.003 1.00 71.31 94 ILE A N 1
ATOM 742 C CA . ILE A 1 94 ? 6.892 -4.687 11.580 1.00 71.31 94 ILE A CA 1
ATOM 743 C C . ILE A 1 94 ? 6.183 -5.970 11.142 1.00 71.31 94 ILE A C 1
ATOM 745 O O . ILE A 1 94 ? 5.834 -6.132 9.975 1.00 71.31 94 ILE A O 1
ATOM 749 N N . GLU A 1 95 ? 5.908 -6.848 12.103 1.00 77.38 95 GLU A N 1
ATOM 750 C CA . GLU A 1 95 ? 5.122 -8.059 11.872 1.00 77.38 95 GLU A CA 1
ATOM 751 C C . GLU A 1 95 ? 3.643 -7.698 11.615 1.00 77.38 95 GLU A C 1
ATOM 753 O O . GLU A 1 95 ? 3.040 -6.990 12.434 1.00 77.38 95 GLU A O 1
ATOM 758 N N . PRO A 1 96 ? 3.052 -8.133 10.486 1.00 77.69 96 PRO A N 1
ATOM 759 C CA . PRO A 1 96 ? 1.647 -7.883 10.205 1.00 77.69 96 PRO A CA 1
ATOM 760 C C . PRO A 1 96 ? 0.734 -8.756 11.079 1.00 77.69 96 PRO A C 1
ATOM 762 O O . PRO A 1 96 ? 1.077 -9.901 11.375 1.00 77.69 96 PRO A O 1
ATOM 765 N N . PRO A 1 97 ? -0.436 -8.244 11.500 1.00 76.56 97 PRO A N 1
ATOM 766 C CA . PRO A 1 97 ? -1.435 -9.052 12.194 1.00 76.56 97 PRO A CA 1
ATOM 767 C C . PRO A 1 97 ? -2.079 -10.094 11.262 1.00 76.56 97 PRO A C 1
ATOM 769 O O . PRO A 1 97 ? -2.057 -9.939 10.045 1.00 76.56 97 PRO A O 1
ATOM 772 N N . ASP A 1 98 ? -2.714 -11.125 11.833 1.00 76.81 98 ASP A N 1
ATOM 773 C CA . ASP A 1 98 ? -3.319 -12.249 11.086 1.00 76.81 98 ASP A CA 1
ATOM 774 C C . ASP A 1 98 ? -4.358 -11.823 10.024 1.00 76.81 98 ASP A C 1
ATOM 776 O O . ASP A 1 98 ? -4.623 -12.558 9.072 1.00 76.81 98 ASP A O 1
ATOM 780 N N . ASP A 1 99 ? -4.976 -10.650 10.195 1.00 70.44 99 ASP A N 1
ATOM 781 C CA . ASP A 1 99 ? -5.973 -10.054 9.298 1.00 70.44 99 ASP A CA 1
ATOM 782 C C . ASP A 1 99 ? -5.369 -9.068 8.278 1.00 70.44 99 ASP A C 1
ATOM 784 O O . ASP A 1 99 ? -6.108 -8.351 7.595 1.00 70.44 99 ASP A O 1
ATOM 788 N N . VAL A 1 100 ? -4.038 -9.026 8.164 1.00 72.00 100 VAL A N 1
ATOM 789 C CA . VAL A 1 100 ? -3.287 -8.230 7.190 1.00 72.00 100 VAL A CA 1
ATOM 790 C C . VAL A 1 100 ? -2.275 -9.119 6.479 1.00 72.00 100 VAL A C 1
ATOM 792 O O . VAL A 1 100 ? -1.386 -9.708 7.085 1.00 72.00 100 VAL A O 1
ATOM 795 N N . LEU A 1 101 ? -2.372 -9.169 5.154 1.00 69.12 101 LEU A N 1
ATOM 796 C CA . LEU A 1 101 ? -1.393 -9.848 4.315 1.00 69.12 101 LEU A CA 1
ATOM 797 C C . LEU A 1 101 ? -0.467 -8.810 3.686 1.00 69.12 101 LEU A C 1
ATOM 799 O O . LEU A 1 101 ? -0.929 -7.856 3.060 1.00 69.12 101 LEU A O 1
ATOM 803 N N . VAL A 1 102 ? 0.842 -9.004 3.844 1.00 65.94 102 VAL A N 1
ATOM 804 C CA . VAL A 1 102 ? 1.874 -8.154 3.242 1.00 65.94 102 VAL A CA 1
ATOM 805 C C . VAL A 1 102 ? 2.844 -9.050 2.488 1.00 65.94 102 VAL A C 1
ATOM 807 O O . VAL A 1 102 ? 3.270 -10.082 3.002 1.00 65.94 102 VAL A O 1
ATOM 810 N N . PHE A 1 103 ? 3.192 -8.665 1.265 1.00 63.66 103 PHE A N 1
ATOM 811 C CA . PHE A 1 103 ? 4.084 -9.437 0.407 1.00 63.66 103 PHE A CA 1
ATOM 812 C C . PHE A 1 103 ? 5.257 -8.564 -0.021 1.00 63.66 103 PHE A C 1
ATOM 814 O O . PHE A 1 103 ? 5.066 -7.431 -0.461 1.00 63.66 103 PHE A O 1
ATOM 821 N N . ALA A 1 104 ? 6.468 -9.103 0.108 1.00 54.94 104 ALA A N 1
ATOM 822 C CA . ALA A 1 104 ? 7.645 -8.518 -0.506 1.00 54.94 104 ALA A CA 1
ATOM 823 C C . ALA A 1 104 ? 7.623 -8.862 -1.996 1.00 54.94 104 ALA A C 1
ATOM 825 O O . ALA A 1 104 ? 7.411 -10.018 -2.368 1.00 54.94 104 ALA A O 1
ATOM 826 N N . VAL A 1 105 ? 7.856 -7.869 -2.846 1.00 54.09 105 VAL A N 1
ATOM 827 C CA . VAL A 1 105 ? 8.254 -8.141 -4.224 1.00 54.09 105 VAL A CA 1
ATOM 828 C C . VAL A 1 105 ? 9.739 -8.463 -4.141 1.00 54.09 105 VAL A C 1
ATOM 830 O O . VAL A 1 105 ? 10.536 -7.579 -3.829 1.00 54.09 105 VAL A O 1
ATOM 833 N N . GLU A 1 106 ? 10.113 -9.736 -4.311 1.00 43.59 106 GLU A N 1
ATOM 834 C CA . GLU A 1 106 ? 11.528 -10.064 -4.494 1.00 43.59 106 GLU A CA 1
ATOM 835 C C . GLU A 1 106 ? 12.046 -9.205 -5.655 1.00 43.59 106 GLU A C 1
ATOM 837 O O . GLU A 1 106 ? 11.362 -9.125 -6.686 1.00 43.59 106 GLU A O 1
ATOM 842 N N . PRO A 1 107 ? 13.217 -8.550 -5.521 1.00 39.81 107 PRO A N 1
ATOM 843 C CA . PRO A 1 107 ? 13.847 -7.961 -6.688 1.00 39.81 107 PRO A CA 1
ATOM 844 C C . PRO A 1 107 ? 13.941 -9.064 -7.751 1.00 39.81 107 PRO A C 1
ATOM 846 O O . PRO A 1 107 ? 14.184 -10.223 -7.387 1.00 39.81 107 PRO A O 1
ATOM 849 N N . PRO A 1 108 ? 13.706 -8.751 -9.039 1.00 38.97 108 PRO A N 1
ATOM 850 C CA . PRO A 1 108 ? 13.822 -9.750 -10.093 1.00 38.97 108 PRO A CA 1
ATOM 851 C C . PRO A 1 108 ? 15.152 -10.493 -9.910 1.00 38.97 108 PRO A C 1
ATOM 853 O O . PRO A 1 108 ? 16.144 -9.838 -9.566 1.00 38.97 108 PRO A O 1
ATOM 856 N N . PRO A 1 109 ? 15.189 -11.836 -10.051 1.00 34.31 109 PRO A N 1
ATOM 857 C CA . PRO A 1 109 ? 16.433 -12.578 -9.909 1.00 34.31 109 PRO A CA 1
ATOM 858 C C . PRO A 1 109 ? 17.463 -11.922 -10.824 1.00 34.31 109 PRO A C 1
ATOM 860 O O . PRO A 1 109 ? 17.257 -11.868 -12.035 1.00 34.31 109 PRO A O 1
ATOM 863 N N . GLY A 1 110 ? 18.487 -11.329 -10.206 1.00 45.28 110 GLY A N 1
ATOM 864 C CA . GLY A 1 110 ? 19.482 -10.536 -10.911 1.00 45.28 110 GLY A CA 1
ATOM 865 C C . GLY A 1 110 ? 20.162 -11.353 -12.004 1.00 45.28 110 GLY A C 1
ATOM 866 O O . GLY A 1 110 ? 20.400 -12.550 -11.817 1.00 45.28 110 GLY A O 1
ATOM 867 N N . ASP A 1 111 ? 20.442 -10.678 -13.119 1.00 40.06 111 ASP A N 1
ATOM 868 C CA . ASP A 1 111 ? 21.341 -11.130 -14.189 1.00 40.06 111 ASP A CA 1
ATOM 869 C C . ASP A 1 111 ? 22.724 -11.563 -13.661 1.00 40.06 111 ASP A C 1
ATOM 871 O O . ASP A 1 111 ? 23.274 -10.881 -12.758 1.00 40.06 111 ASP A O 1
#

Nearest PDB structures (foldseek):
  8ap6-assembly1_F  TM=4.800E-01  e=4.935E+00  Trypanosoma brucei brucei

Mean predicted aligned error: 15.81 Å

Secondary structure (DSSP, 8-state):
---PPPHHHHHHHHHHHHHHTT-EEETTEEE-----S---S--SS-----GGGHHHHHT-HHHHHHS-HHHHHHHHHHHHHHHHHSSPPPTTTSPPPTT------PPP---

Foldseek 3Di:
DPPDDDPVRVQVVVQVVQVVVCFHDDPNDTHRPDDDDDDDDDPPDDDDDDLVCLVVQCVPPVSVVVDDPLRNVQSVVQVVVCVVPVDGDDCVVGPHDPPDDDDDDDDPPDD

Solvent-accessible surface area (backbone atoms only — not comparable to full-atom values): 7417 Å² total; p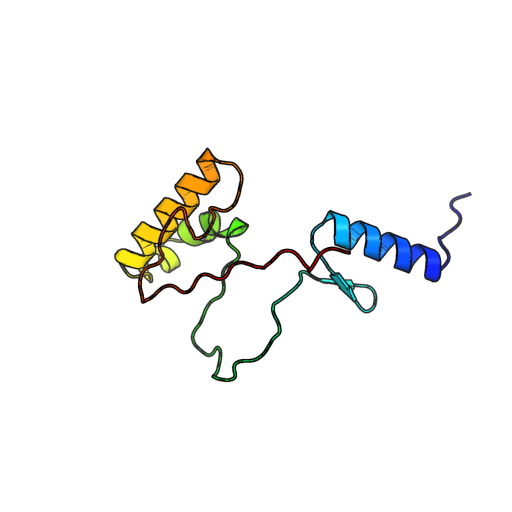er-residue (Å²): 131,87,74,74,68,53,73,66,56,45,52,52,51,47,38,54,54,17,58,78,67,72,30,40,59,53,100,95,38,87,36,71,77,72,87,84,83,88,78,94,74,76,78,88,80,64,86,87,74,60,74,95,48,40,66,63,51,57,67,35,67,71,59,41,67,71,46,52,76,68,55,43,56,50,52,54,49,50,48,52,44,24,74,73,70,76,44,83,74,56,73,88,80,57,80,70,54,97,93,48,89,85,79,82,78,72,75,72,85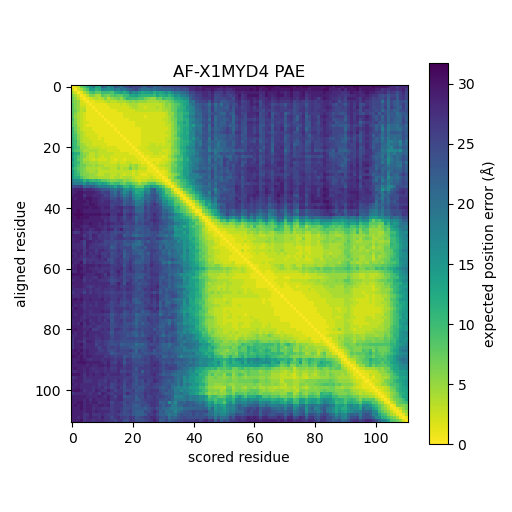,77,133

Radius of gyration: 18.64 Å; Cα contacts (8 Å, |Δi|>4): 64; chains: 1; bounding box: 36×36×53 Å

Sequence (111 aa):
PSTLLSPADYEALAKEIAELLDMVWVDGELRYPASSRDIDTSDKGIDWLPVHELGKHLADDTFYHSLSPTQRDFWDKVVFLMGKTGHSPDLVDIEPPDDVLVFAVEPPPGD

pLDDT: mean 70.54, std 16.1, range [32.88, 89.31]